Protein AF-A0A3M1RUE4-F1 (afdb_monomer_lite)

Foldseek 3Di:
DADPVPRDDDPPPDQADPPPRDGDPPPPPDDDPVCVVVVVVVVVCCLLVVLVVVVVVVVVVVVVCVVVVPPPPPPPPPVNLVVNLVSLLVVLVVVLVVLQVQLQVQLVVLCVCCVPPVVRNVCRNVCSNVVSNVVSVVSNVVSVVVSVVVVVVVVVVVVVVVVVVD

Sequence (166 aa):
MFCIECGKQIPDCSTVCPECGQVLKITKITPSYRSTIKGFFGLLFSFISMPIKTLKLTVNELKELGNQGKLDVDSTNIPHLTWLGIAGRMIISIIIIGTVIFGFASGINYLTQIRRSMGNAIGGLIGSIIGGLFLAIFLDWLFSLSLEMMQIFVNISNDIKKLSNK

Secondary structure (DSSP, 8-state):
-B-TTT--B--TT-SB-TTT--B---------GGGHHHHHHHHHHHHHHHHHHHHHHHHHHHHHHHHTS---GGG---HHHHHHHHHHHHHHHHHHHHHHHHHHHHHHHHHTTTTT-HHHHHHHHHHHHHHHHHHHHHHHHHHHHHHHHHHHHHHHHHHHHHHHT-

Structure (mmCIF, N/CA/C/O backbone):
data_AF-A0A3M1RUE4-F1
#
_entry.id   AF-A0A3M1RUE4-F1
#
loop_
_atom_site.group_PDB
_atom_site.id
_atom_site.type_symbol
_atom_site.label_atom_id
_atom_site.label_alt_id
_atom_site.label_comp_id
_atom_site.label_asym_id
_atom_site.label_entity_id
_atom_site.label_seq_id
_atom_site.pdbx_PDB_ins_code
_atom_site.Cartn_x
_atom_site.Cartn_y
_atom_site.Cartn_z
_atom_site.occupancy
_atom_site.B_iso_or_equiv
_atom_site.auth_seq_id
_atom_site.auth_comp_id
_atom_site.auth_asym_id
_atom_site.auth_atom_id
_atom_site.pdbx_PDB_model_num
ATOM 1 N N . MET A 1 1 ? 9.437 26.110 28.260 1.00 69.38 1 MET A N 1
ATOM 2 C CA . MET A 1 1 ? 10.080 24.784 28.015 1.00 69.38 1 MET A CA 1
ATOM 3 C C . MET A 1 1 ? 9.640 23.745 29.060 1.00 69.38 1 MET A C 1
ATOM 5 O O . MET A 1 1 ? 9.023 24.149 30.031 1.00 69.38 1 MET A O 1
ATOM 9 N N . PHE A 1 2 ? 9.903 22.439 28.901 1.00 72.69 2 PHE A N 1
ATOM 10 C CA . PHE A 1 2 ? 9.575 21.404 29.911 1.00 72.69 2 PHE A CA 1
ATOM 11 C C . PHE A 1 2 ? 10.844 20.748 30.467 1.00 72.69 2 PHE A C 1
ATOM 13 O O . PHE A 1 2 ? 11.802 20.540 29.723 1.00 72.69 2 PHE A O 1
ATOM 20 N N . CYS A 1 3 ? 10.857 20.410 31.759 1.00 72.88 3 CYS A N 1
ATOM 21 C CA . CYS A 1 3 ? 11.944 19.613 32.329 1.00 72.88 3 CYS A CA 1
ATOM 22 C C . CYS A 1 3 ? 11.890 18.180 31.789 1.00 72.88 3 CYS A C 1
ATOM 24 O O . CYS A 1 3 ? 10.844 17.544 31.879 1.00 72.88 3 CYS A O 1
ATOM 26 N N . ILE A 1 4 ? 13.012 17.641 31.309 1.00 72.06 4 ILE A N 1
ATOM 27 C CA . ILE A 1 4 ? 13.095 16.236 30.867 1.00 72.06 4 ILE A CA 1
ATOM 28 C C . ILE A 1 4 ? 12.959 15.268 32.057 1.00 72.06 4 ILE A C 1
ATOM 30 O O . ILE A 1 4 ? 12.425 14.178 31.897 1.00 72.06 4 ILE A O 1
ATOM 34 N N . GLU A 1 5 ? 13.396 15.684 33.248 1.00 71.69 5 GLU A N 1
ATOM 35 C CA . GLU A 1 5 ? 13.376 14.857 34.463 1.00 71.69 5 GLU A CA 1
ATOM 36 C C . GLU A 1 5 ? 12.018 14.895 35.178 1.00 71.69 5 GLU A C 1
ATOM 38 O O . GLU A 1 5 ? 11.453 13.854 35.492 1.00 71.69 5 GLU A O 1
ATOM 43 N N . CYS A 1 6 ? 11.464 16.087 35.432 1.00 76.06 6 CYS A N 1
ATOM 44 C CA . CYS A 1 6 ? 10.237 16.221 36.230 1.00 76.06 6 CYS A CA 1
ATOM 45 C C . CYS A 1 6 ? 8.974 16.544 35.417 1.00 76.06 6 CYS A C 1
ATOM 47 O O . CYS A 1 6 ? 7.892 16.643 35.990 1.00 76.06 6 CYS A O 1
ATOM 49 N N . GLY A 1 7 ? 9.086 16.761 34.101 1.00 71.06 7 GLY A N 1
ATOM 50 C CA . GLY A 1 7 ? 7.946 17.016 33.212 1.00 71.06 7 GLY A CA 1
ATOM 51 C C . GLY A 1 7 ? 7.198 18.336 33.445 1.00 71.06 7 GLY A C 1
ATOM 52 O O . GLY A 1 7 ? 6.251 18.627 32.719 1.00 71.06 7 GLY A O 1
ATOM 53 N N . LYS A 1 8 ? 7.597 19.159 34.425 1.00 77.69 8 LYS A N 1
ATOM 54 C CA . LYS A 1 8 ? 6.952 20.449 34.711 1.00 77.69 8 LYS A CA 1
ATOM 55 C C . LYS A 1 8 ? 7.349 21.523 33.697 1.00 77.69 8 LYS A C 1
ATOM 57 O O . LYS A 1 8 ? 8.467 21.527 33.172 1.00 77.69 8 LYS A O 1
ATOM 62 N N . GLN A 1 9 ? 6.418 22.440 33.437 1.00 76.88 9 GLN A N 1
ATOM 63 C CA . GLN A 1 9 ? 6.628 23.597 32.571 1.00 76.88 9 GLN A CA 1
ATOM 64 C C . GLN A 1 9 ? 7.530 24.616 33.272 1.00 76.88 9 GLN A C 1
ATOM 66 O O . GLN A 1 9 ? 7.319 24.963 34.432 1.00 76.88 9 GLN A O 1
ATOM 71 N N . ILE A 1 10 ? 8.545 25.083 32.557 1.00 78.44 10 ILE A N 1
ATOM 72 C CA . ILE A 1 10 ? 9.581 25.983 33.047 1.00 78.44 10 ILE A CA 1
ATOM 73 C C . ILE A 1 10 ? 9.594 27.261 32.189 1.00 78.44 10 ILE A C 1
ATOM 75 O O . ILE A 1 10 ? 9.490 27.150 30.957 1.00 78.44 10 ILE A O 1
ATOM 79 N N . PRO A 1 11 ? 9.735 28.456 32.800 1.00 76.25 11 PRO A N 1
ATOM 80 C CA . PRO A 1 11 ? 9.897 29.723 32.084 1.00 76.25 11 PRO A CA 1
ATOM 81 C C . PRO A 1 11 ? 11.128 29.721 31.169 1.00 76.25 11 PRO A C 1
ATOM 83 O O . PRO A 1 11 ? 12.178 29.197 31.528 1.00 76.25 11 PRO A O 1
ATOM 86 N N . ASP A 1 12 ? 11.007 30.342 29.994 1.00 66.19 12 ASP A N 1
ATOM 87 C CA . ASP A 1 12 ? 11.913 30.156 28.846 1.00 66.19 12 ASP A CA 1
ATOM 88 C C . ASP A 1 12 ? 13.357 30.686 29.016 1.00 66.19 12 ASP A C 1
ATOM 90 O O . ASP A 1 12 ? 14.181 30.502 28.123 1.00 66.19 12 ASP A O 1
ATOM 94 N N . CYS A 1 13 ? 13.711 31.255 30.175 1.00 65.94 13 CYS A N 1
ATOM 95 C CA . CYS A 1 13 ? 15.051 31.794 30.465 1.00 65.94 13 CYS A CA 1
ATOM 96 C C . CYS A 1 13 ? 15.737 31.185 31.702 1.00 65.94 13 CYS A C 1
ATOM 98 O O . CYS A 1 13 ? 16.806 31.647 32.099 1.00 65.94 13 CYS A O 1
ATOM 100 N N . SER A 1 14 ? 15.151 30.179 32.355 1.00 64.75 14 SER A N 1
ATOM 101 C CA . SER A 1 14 ? 15.785 29.566 33.529 1.00 64.75 14 SER A CA 1
ATOM 102 C C . SER A 1 14 ? 16.898 28.602 33.112 1.00 64.75 14 SER A C 1
ATOM 104 O O . SER A 1 14 ? 16.685 27.746 32.261 1.00 64.75 14 SER A O 1
ATOM 106 N N . THR A 1 15 ? 18.062 28.662 33.747 1.00 72.06 15 THR A N 1
ATOM 107 C CA . THR A 1 15 ? 19.154 27.691 33.535 1.00 72.06 15 THR A CA 1
ATOM 108 C C . THR A 1 15 ? 19.023 26.442 34.407 1.00 72.06 15 THR A C 1
ATOM 110 O O . THR A 1 15 ? 19.716 25.451 34.180 1.00 72.06 15 THR A O 1
ATOM 113 N N . VAL A 1 16 ? 18.123 26.470 35.391 1.00 76.25 16 VAL A N 1
ATOM 114 C CA . VAL A 1 16 ? 17.902 25.408 36.377 1.00 76.25 16 VAL A CA 1
ATOM 115 C C . VAL A 1 16 ? 16.402 25.208 36.556 1.00 76.25 16 VAL A C 1
ATOM 117 O O . VAL A 1 16 ? 15.645 26.178 36.595 1.00 76.25 16 VAL A O 1
ATOM 120 N N . CYS A 1 17 ? 15.959 23.957 36.664 1.00 77.56 17 CYS A N 1
ATOM 121 C CA . CYS A 1 17 ? 14.572 23.673 37.000 1.00 77.56 17 CYS A CA 1
ATOM 122 C C . CYS A 1 17 ? 14.302 24.033 38.474 1.00 77.56 17 CYS A C 1
ATOM 124 O O . CYS A 1 17 ? 14.966 23.475 39.349 1.00 77.56 17 CYS A O 1
ATOM 126 N N . PRO A 1 18 ? 13.318 24.900 38.779 1.00 72.69 18 PRO A N 1
ATOM 127 C CA . PRO A 1 18 ? 13.033 25.330 40.152 1.00 72.69 18 PRO A CA 1
ATOM 128 C C . PRO A 1 18 ? 12.506 24.202 41.051 1.00 72.69 18 PRO A C 1
ATOM 130 O O . PRO A 1 18 ? 12.508 24.331 42.267 1.00 72.69 18 PRO A O 1
ATOM 133 N N . GLU A 1 19 ? 12.059 23.099 40.454 1.00 75.00 19 GLU A N 1
ATOM 134 C CA . GLU A 1 19 ? 11.366 22.010 41.148 1.00 75.00 19 GLU A CA 1
ATOM 135 C C . GLU A 1 19 ? 12.276 20.816 41.437 1.00 75.00 19 GLU A C 1
ATOM 137 O O . GLU A 1 19 ? 12.130 20.161 42.461 1.00 75.00 19 GLU A O 1
ATOM 142 N N . CYS A 1 20 ? 13.235 20.526 40.552 1.00 78.44 20 CYS A N 1
ATOM 143 C CA . CYS A 1 20 ? 14.163 19.404 40.727 1.00 78.44 20 CYS A CA 1
ATOM 144 C C . CYS A 1 20 ? 15.635 19.824 40.840 1.00 78.44 20 CYS A C 1
ATOM 146 O O . CYS A 1 20 ? 16.496 18.965 41.005 1.00 78.44 20 CYS A O 1
ATOM 148 N N . GLY A 1 21 ? 15.954 21.119 40.724 1.00 74.12 21 GLY A N 1
ATOM 149 C CA . GLY A 1 21 ? 17.322 21.637 40.851 1.00 74.12 21 GLY A CA 1
ATOM 150 C C . GLY A 1 21 ? 18.278 21.236 39.719 1.00 74.12 21 GLY A C 1
ATOM 151 O O . GLY A 1 21 ? 19.463 21.557 39.776 1.00 74.12 21 GLY A O 1
ATOM 152 N N . GLN A 1 22 ? 17.793 20.546 38.682 1.00 75.56 22 GLN A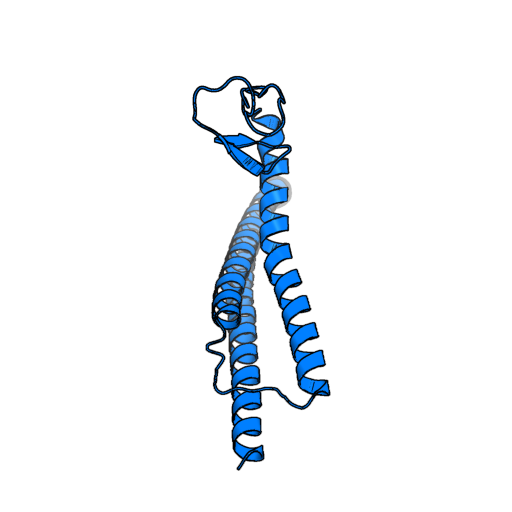 N 1
ATOM 153 C CA . GLN A 1 22 ? 18.610 20.088 37.555 1.00 75.56 22 GLN A CA 1
ATOM 154 C C . GLN A 1 22 ? 18.951 21.229 36.591 1.00 75.56 22 GLN A C 1
ATOM 156 O O . GLN A 1 22 ? 18.090 22.035 36.226 1.00 75.56 22 GLN A O 1
ATOM 161 N N . VAL A 1 23 ? 20.208 21.262 36.140 1.00 73.69 23 VAL A N 1
ATOM 162 C CA . VAL A 1 23 ? 20.707 22.233 35.157 1.00 73.69 23 VAL A CA 1
ATOM 163 C C . VAL A 1 23 ? 20.173 21.871 33.773 1.00 73.69 23 VAL A C 1
ATOM 165 O O . VAL A 1 23 ? 20.424 20.781 33.255 1.00 73.69 23 VAL A O 1
ATOM 168 N N . LEU A 1 24 ? 19.451 22.797 33.147 1.00 67.19 24 LEU A N 1
ATOM 169 C CA . LEU A 1 24 ? 18.870 22.604 31.823 1.00 67.19 24 LEU A CA 1
ATOM 170 C C . LEU A 1 24 ? 19.974 22.728 30.767 1.00 67.19 24 LEU A C 1
ATOM 172 O O . LEU A 1 24 ? 20.386 23.824 30.385 1.00 67.19 24 LEU A O 1
ATOM 176 N N . LYS A 1 25 ? 20.480 21.588 30.283 1.00 61.06 25 LYS A N 1
ATOM 177 C CA . LYS A 1 25 ? 21.392 21.561 29.134 1.00 61.06 25 LYS A CA 1
ATOM 178 C C . LYS A 1 25 ? 20.612 21.951 27.880 1.00 61.06 25 LYS A C 1
ATOM 180 O O . LYS A 1 25 ? 19.859 21.148 27.337 1.00 61.06 25 LYS A O 1
ATOM 185 N N . ILE A 1 26 ? 20.814 23.178 27.401 1.00 58.03 26 ILE A N 1
ATOM 186 C CA . ILE A 1 26 ? 20.328 23.628 26.092 1.00 58.03 26 ILE A CA 1
ATOM 187 C C . ILE A 1 26 ? 21.156 22.906 25.025 1.00 58.03 26 ILE A C 1
ATOM 189 O O . ILE A 1 26 ? 22.163 23.411 24.526 1.00 58.03 26 ILE A O 1
ATOM 193 N N . THR A 1 27 ? 20.779 21.673 24.701 1.00 52.56 27 THR A N 1
ATOM 194 C CA . THR A 1 27 ? 21.375 20.956 23.579 1.00 52.56 27 THR A CA 1
ATOM 195 C C . THR A 1 27 ? 20.874 21.620 22.303 1.00 52.56 27 THR A C 1
ATOM 197 O O . THR A 1 27 ? 19.728 21.437 21.904 1.00 52.56 27 THR A O 1
ATOM 200 N N . LYS A 1 28 ? 21.725 22.427 21.659 1.00 44.66 28 LYS A N 1
ATOM 201 C CA . LYS A 1 28 ? 21.491 22.883 20.285 1.00 44.66 28 LYS A CA 1
ATOM 202 C C . LYS A 1 28 ? 21.454 21.644 19.393 1.00 44.66 28 LYS A C 1
ATOM 204 O O . LYS A 1 28 ? 22.496 21.079 19.074 1.00 44.66 28 LYS A O 1
ATOM 209 N N . ILE A 1 29 ? 20.258 21.195 19.032 1.00 52.47 29 ILE A N 1
ATOM 210 C CA . ILE A 1 29 ? 20.075 20.091 18.094 1.00 52.47 29 ILE A CA 1
ATOM 211 C C . ILE A 1 29 ? 20.369 20.651 16.699 1.00 52.47 29 ILE A C 1
ATOM 213 O O . ILE A 1 29 ? 19.501 21.240 16.064 1.00 52.47 29 ILE A O 1
ATOM 217 N N . THR A 1 30 ? 21.608 20.525 16.228 1.00 42.38 30 THR A N 1
ATOM 218 C CA . THR A 1 30 ? 21.941 20.731 14.814 1.00 42.38 30 THR A CA 1
ATOM 219 C C . THR A 1 30 ? 21.533 19.473 14.037 1.00 42.38 30 THR A C 1
ATOM 221 O O . THR A 1 30 ? 22.084 18.397 14.286 1.00 42.38 30 THR A O 1
ATOM 224 N N . PRO A 1 31 ? 20.553 19.540 13.114 1.00 44.94 31 PRO A N 1
ATOM 225 C CA . PRO A 1 31 ? 20.115 18.361 12.378 1.00 44.94 31 PRO A CA 1
ATOM 226 C C . PRO A 1 31 ? 21.195 17.928 11.375 1.00 44.94 31 PRO A C 1
ATOM 228 O O . PRO A 1 31 ? 21.438 18.577 10.360 1.00 44.94 31 PRO A O 1
ATOM 231 N N . SER A 1 32 ? 21.854 16.807 11.668 1.00 41.59 32 SER A N 1
ATOM 232 C CA . SER A 1 32 ? 22.791 16.139 10.762 1.00 41.59 32 SER A CA 1
ATOM 233 C C . SER A 1 32 ? 22.030 15.420 9.640 1.00 41.59 32 SER A C 1
ATOM 235 O O . SER A 1 32 ? 21.355 14.412 9.863 1.00 41.59 32 SER A O 1
ATOM 237 N N . TYR A 1 33 ? 22.168 15.933 8.414 1.00 45.25 33 TYR A N 1
ATOM 238 C CA . TYR A 1 33 ? 21.458 15.519 7.192 1.00 45.25 33 TYR A CA 1
ATOM 239 C C . TYR A 1 33 ? 21.629 14.029 6.818 1.00 45.25 33 TYR A C 1
ATOM 241 O O . TYR A 1 33 ? 20.803 13.453 6.113 1.00 45.25 33 TYR A O 1
ATOM 249 N N . ARG A 1 34 ? 22.671 13.355 7.326 1.00 42.25 34 ARG A N 1
ATOM 250 C CA . ARG A 1 34 ? 22.951 11.934 7.034 1.00 42.25 34 ARG A CA 1
ATOM 251 C C . ARG A 1 34 ? 22.087 10.947 7.834 1.00 42.25 34 ARG A C 1
ATOM 253 O O . ARG A 1 34 ? 22.025 9.776 7.470 1.00 42.25 34 ARG A O 1
ATOM 260 N N . SER A 1 35 ? 21.409 11.405 8.892 1.00 48.84 35 SER A N 1
ATOM 261 C CA . SER A 1 35 ? 20.534 10.573 9.742 1.00 48.84 35 SER A CA 1
ATOM 262 C C . SER A 1 35 ? 19.041 10.689 9.387 1.00 48.84 35 SER A C 1
ATOM 264 O O . SER A 1 35 ? 18.212 9.933 9.893 1.00 48.84 35 SER A O 1
ATOM 266 N N . THR A 1 36 ? 18.688 11.602 8.478 1.00 51.16 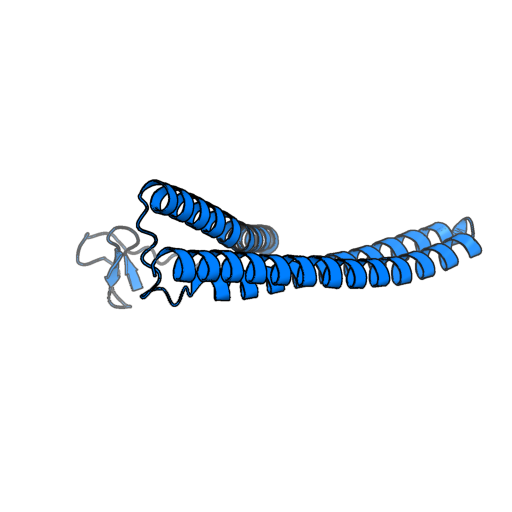36 THR A N 1
ATOM 267 C CA . THR A 1 36 ? 17.303 11.934 8.105 1.00 51.16 36 THR A CA 1
ATOM 268 C C . THR A 1 36 ? 16.569 10.774 7.440 1.00 51.16 36 THR A C 1
ATOM 270 O O . THR A 1 36 ? 15.388 10.571 7.697 1.00 51.16 36 THR A O 1
ATOM 273 N N . ILE A 1 37 ? 17.266 9.957 6.646 1.00 55.38 37 ILE A N 1
ATOM 274 C CA . ILE A 1 37 ? 16.657 8.801 5.972 1.00 55.38 37 ILE A CA 1
ATOM 275 C C . ILE A 1 37 ? 16.225 7.757 7.012 1.00 55.38 37 ILE A C 1
ATOM 277 O O . ILE A 1 37 ? 15.095 7.279 6.978 1.00 55.38 37 ILE A O 1
ATOM 281 N N . LYS A 1 38 ? 17.077 7.463 8.003 1.00 53.88 38 LYS A N 1
ATOM 282 C CA . LYS A 1 38 ? 16.743 6.521 9.086 1.00 53.88 38 LYS A CA 1
ATOM 283 C C . LYS A 1 38 ? 15.657 7.070 10.014 1.00 53.88 38 LYS A C 1
ATOM 285 O O . LYS A 1 38 ? 14.778 6.315 10.418 1.00 53.88 38 LYS A O 1
ATOM 290 N N . GLY A 1 39 ? 15.680 8.373 10.302 1.00 58.97 39 GLY A N 1
ATOM 291 C CA . GLY A 1 39 ? 14.624 9.045 11.065 1.00 58.97 39 GLY A CA 1
ATOM 292 C C . GLY A 1 39 ? 13.269 9.014 10.354 1.00 58.97 39 GLY A C 1
ATOM 293 O O . GLY A 1 39 ? 12.260 8.705 10.980 1.00 58.97 39 GLY A O 1
ATOM 294 N N . PHE A 1 40 ? 13.249 9.241 9.038 1.00 69.69 40 PHE A N 1
ATOM 295 C CA . PHE A 1 40 ? 12.036 9.183 8.222 1.00 69.69 40 PHE A CA 1
ATOM 296 C C . PHE A 1 40 ? 11.437 7.774 8.182 1.00 69.69 40 PHE A C 1
ATOM 298 O O . PHE A 1 40 ? 10.243 7.620 8.422 1.00 69.69 40 PHE A O 1
ATOM 305 N N . PHE A 1 41 ? 12.253 6.733 7.970 1.00 67.19 41 PHE A N 1
ATOM 306 C CA . PHE A 1 41 ? 11.770 5.348 8.037 1.00 67.19 41 PHE A CA 1
ATOM 307 C C . PHE A 1 41 ? 11.280 4.967 9.437 1.00 67.19 41 PHE A C 1
ATOM 309 O O . PHE A 1 41 ? 10.285 4.257 9.552 1.00 67.19 41 PHE A O 1
ATOM 316 N N . GLY A 1 42 ? 11.919 5.469 10.499 1.00 70.56 42 GLY A N 1
ATOM 317 C CA . GLY A 1 42 ? 11.445 5.290 11.872 1.00 70.56 42 GLY A CA 1
ATOM 318 C C . GLY A 1 42 ? 10.079 5.937 12.114 1.00 70.56 42 GLY A C 1
ATOM 319 O O . GLY A 1 42 ? 9.196 5.309 12.696 1.00 70.56 42 GLY A O 1
ATOM 320 N N . LEU A 1 43 ? 9.872 7.159 11.615 1.00 69.94 43 LEU A N 1
ATOM 321 C CA . LEU A 1 43 ? 8.588 7.859 11.694 1.00 69.94 43 LEU A CA 1
ATOM 322 C C . LEU A 1 43 ? 7.508 7.168 10.859 1.00 69.94 43 LEU A C 1
ATOM 324 O O . LEU A 1 43 ? 6.402 6.974 11.353 1.00 69.94 43 LEU A O 1
ATOM 328 N N . LEU A 1 44 ? 7.834 6.734 9.640 1.00 69.19 44 LEU A N 1
ATOM 329 C CA . LEU A 1 44 ? 6.919 6.002 8.764 1.00 69.19 44 LEU A CA 1
ATOM 330 C C . LEU A 1 44 ? 6.512 4.659 9.386 1.00 69.19 44 LEU A C 1
ATOM 332 O O . LEU A 1 44 ? 5.333 4.320 9.426 1.00 69.19 44 LEU A O 1
ATOM 336 N N . PHE A 1 45 ? 7.475 3.911 9.930 1.00 69.31 45 PHE A N 1
ATOM 337 C CA . PHE A 1 45 ? 7.206 2.646 10.610 1.00 69.31 45 PHE A CA 1
ATOM 338 C C . PHE A 1 45 ? 6.389 2.857 11.884 1.00 69.31 45 PHE A C 1
ATOM 340 O O . PHE A 1 45 ? 5.452 2.105 12.140 1.00 69.31 45 PHE A O 1
ATOM 347 N N . SER A 1 46 ? 6.684 3.901 12.663 1.00 66.25 46 SER A N 1
ATOM 348 C CA . SER A 1 46 ? 5.875 4.265 13.827 1.00 66.25 46 SER A CA 1
ATOM 349 C C . SER A 1 46 ? 4.440 4.589 13.403 1.00 66.25 46 SER A C 1
ATOM 351 O O . SER A 1 46 ? 3.509 3.994 13.939 1.00 66.25 46 SER A O 1
ATOM 353 N N . PHE A 1 47 ? 4.268 5.407 12.360 1.00 69.12 47 PHE A N 1
ATOM 354 C CA . PHE A 1 47 ? 2.972 5.805 11.810 1.00 69.12 47 PHE A CA 1
ATOM 355 C C . PHE A 1 47 ? 2.152 4.628 11.271 1.00 69.12 47 PHE A C 1
ATOM 357 O O . PHE A 1 47 ? 0.948 4.600 11.478 1.00 69.12 47 PHE A O 1
ATOM 364 N N . ILE A 1 48 ? 2.780 3.635 10.633 1.00 66.38 48 ILE A N 1
ATOM 365 C CA . ILE A 1 48 ? 2.099 2.422 10.139 1.00 66.38 48 ILE A CA 1
ATOM 366 C C . ILE A 1 48 ? 1.852 1.417 11.273 1.00 66.38 48 ILE A C 1
ATOM 368 O O . ILE A 1 48 ? 0.823 0.745 11.311 1.00 66.38 48 ILE A O 1
ATOM 372 N N . SER A 1 49 ? 2.774 1.303 12.229 1.00 67.38 49 SER A N 1
ATOM 373 C CA . SER A 1 49 ? 2.629 0.367 13.347 1.00 67.38 49 SER A CA 1
ATOM 374 C C . SER A 1 49 ? 1.574 0.819 14.355 1.00 67.38 49 SER A C 1
ATOM 376 O O . SER A 1 49 ? 0.959 -0.027 15.001 1.00 67.38 49 SER A O 1
ATOM 378 N N . MET A 1 50 ? 1.347 2.130 14.482 1.00 66.75 50 MET A N 1
ATOM 379 C CA . MET A 1 50 ? 0.361 2.703 15.391 1.00 66.75 50 MET A CA 1
ATOM 380 C C . MET A 1 50 ? -1.057 2.195 15.097 1.00 66.75 50 MET A C 1
ATOM 382 O O . MET A 1 50 ? -1.605 1.563 15.990 1.00 66.75 50 MET A O 1
ATOM 386 N N . PRO A 1 51 ? -1.631 2.320 13.882 1.00 60.25 51 PRO A N 1
ATOM 387 C CA . PRO A 1 51 ? -2.969 1.816 13.587 1.00 60.25 51 PRO A CA 1
ATOM 388 C C . PRO A 1 51 ? -3.094 0.305 13.770 1.00 60.25 51 PRO A C 1
ATOM 390 O O . PRO A 1 51 ? -4.127 -0.157 14.238 1.00 60.25 51 PRO A O 1
ATOM 393 N N . ILE A 1 52 ? -2.041 -0.470 13.489 1.00 69.31 52 ILE A N 1
ATOM 394 C CA . ILE A 1 52 ? -2.038 -1.921 13.733 1.00 69.31 52 ILE A CA 1
ATOM 395 C C . ILE A 1 52 ? -2.086 -2.221 15.236 1.00 69.31 52 ILE A C 1
ATOM 397 O O . ILE A 1 52 ? -2.818 -3.110 15.673 1.00 69.31 52 ILE A O 1
ATOM 401 N N . LYS A 1 53 ? -1.310 -1.490 16.043 1.00 71.50 53 LYS A N 1
ATOM 402 C CA . LYS A 1 53 ? -1.340 -1.609 17.506 1.00 71.50 53 LYS A CA 1
ATOM 403 C C . LYS A 1 53 ? -2.694 -1.181 18.061 1.00 71.50 53 LYS A C 1
ATOM 405 O O . LYS A 1 53 ? -3.235 -1.899 18.895 1.00 71.50 53 LYS A O 1
ATOM 410 N N . THR A 1 54 ? -3.262 -0.085 17.563 1.00 70.50 54 THR A N 1
ATOM 411 C CA . THR A 1 54 ? -4.597 0.379 17.949 1.00 70.50 54 THR A CA 1
ATOM 412 C C . THR A 1 54 ? -5.649 -0.661 17.592 1.00 70.50 54 THR A C 1
ATOM 414 O O . THR A 1 54 ? -6.453 -1.005 18.440 1.00 70.50 54 THR A O 1
ATOM 417 N N . LEU A 1 55 ? -5.588 -1.256 16.398 1.00 66.38 55 LEU A N 1
ATOM 418 C CA . LEU A 1 55 ? -6.525 -2.297 15.977 1.00 66.38 55 LEU A CA 1
ATOM 419 C C . LEU A 1 55 ? -6.418 -3.548 16.854 1.00 66.38 55 LEU A C 1
ATOM 421 O O . LEU A 1 55 ? -7.438 -4.116 17.224 1.00 66.38 55 LEU A O 1
ATOM 425 N N . LYS A 1 56 ? -5.207 -3.950 17.259 1.00 70.38 56 LYS A N 1
ATOM 426 C CA . LYS A 1 56 ? -5.027 -5.040 18.234 1.00 70.38 56 LYS A CA 1
ATOM 427 C C . LYS A 1 56 ? -5.630 -4.707 19.597 1.00 70.38 56 LYS A C 1
ATOM 429 O O . LYS A 1 56 ? -6.253 -5.577 20.194 1.00 70.38 56 LYS A O 1
ATOM 434 N N . LEU A 1 57 ? -5.452 -3.476 20.076 1.00 69.00 57 LEU A N 1
ATOM 435 C CA . LEU A 1 57 ? -6.062 -3.018 21.326 1.00 69.00 57 LEU A CA 1
ATOM 436 C C . LEU A 1 57 ? -7.589 -3.027 21.216 1.00 69.00 57 LEU A C 1
ATOM 438 O O . LEU A 1 57 ? -8.236 -3.647 22.047 1.00 69.00 57 LEU A O 1
ATOM 442 N N . THR A 1 58 ? -8.148 -2.483 20.133 1.00 66.69 58 THR A N 1
ATOM 443 C CA . THR A 1 58 ? -9.592 -2.493 19.874 1.00 66.69 58 THR A CA 1
ATOM 444 C C . THR A 1 58 ? -10.141 -3.914 19.752 1.00 66.69 58 THR A C 1
ATOM 446 O O . THR A 1 58 ? -11.197 -4.200 20.292 1.00 66.69 58 THR A O 1
ATOM 449 N N . VAL A 1 59 ? -9.436 -4.844 19.097 1.00 71.19 59 VAL A N 1
ATOM 450 C CA . VAL A 1 59 ? -9.856 -6.256 19.017 1.00 71.19 59 VAL A CA 1
ATOM 451 C C . VAL A 1 59 ? -9.835 -6.922 20.391 1.00 71.19 59 VAL A C 1
ATOM 453 O O . VAL A 1 59 ? -10.744 -7.688 20.705 1.00 71.19 59 VAL A O 1
ATOM 456 N N . ASN A 1 60 ? -8.824 -6.643 21.214 1.00 74.00 60 ASN A N 1
ATOM 457 C CA . ASN A 1 60 ? -8.747 -7.188 22.567 1.00 74.00 60 ASN A CA 1
ATOM 458 C C . ASN A 1 60 ? -9.857 -6.622 23.461 1.00 74.00 60 ASN A C 1
ATOM 460 O O . ASN A 1 60 ? -10.537 -7.400 24.122 1.00 74.00 60 ASN A O 1
ATOM 464 N N . GLU A 1 61 ? -10.108 -5.313 23.404 1.00 68.75 61 GLU A N 1
ATOM 465 C CA . GLU A 1 61 ? -11.224 -4.661 24.099 1.00 68.75 61 GLU A CA 1
ATOM 466 C C . GLU A 1 61 ? -12.575 -5.196 23.612 1.00 68.75 61 GLU A C 1
ATOM 468 O O . GLU A 1 61 ? -13.431 -5.532 24.421 1.00 68.75 61 GLU A O 1
ATOM 473 N N . LEU A 1 62 ? -12.763 -5.380 22.301 1.00 60.31 62 LEU A N 1
ATOM 474 C CA . LEU A 1 62 ? -13.979 -5.975 21.735 1.00 60.31 62 LEU A CA 1
ATOM 475 C C . LEU A 1 62 ? -14.168 -7.432 22.167 1.00 60.31 62 LEU A C 1
ATOM 477 O O . LEU A 1 62 ? -15.297 -7.860 22.395 1.00 60.31 62 LEU A O 1
ATOM 481 N N . LYS A 1 63 ? -13.084 -8.203 22.297 1.00 69.12 63 LYS A N 1
ATOM 482 C CA . LYS A 1 63 ? -13.128 -9.587 22.784 1.00 69.12 63 LYS A CA 1
ATOM 483 C C . LYS A 1 63 ? -13.482 -9.641 24.268 1.00 69.12 63 LYS A C 1
ATOM 485 O O . LYS A 1 63 ? -14.246 -10.506 24.687 1.00 69.12 63 LYS A O 1
ATOM 490 N N . GLU A 1 64 ? -12.960 -8.706 25.052 1.00 68.81 64 GLU A N 1
ATOM 491 C CA . GLU A 1 64 ? -13.240 -8.591 26.480 1.00 68.81 64 GLU A CA 1
ATOM 492 C C . GLU A 1 64 ? -14.676 -8.110 26.738 1.00 68.81 64 GLU A C 1
ATOM 494 O O . GLU A 1 64 ? -15.400 -8.727 27.518 1.00 68.81 64 GLU A O 1
ATOM 499 N N . LEU A 1 65 ? -15.150 -7.115 25.985 1.00 60.75 65 LEU A N 1
ATOM 500 C CA . LEU A 1 65 ? -16.539 -6.642 26.017 1.00 60.75 65 LEU A CA 1
ATOM 501 C C . LEU A 1 65 ? -17.530 -7.684 25.473 1.00 60.75 65 LEU A C 1
ATOM 503 O O . LEU A 1 65 ? -18.636 -7.822 25.999 1.00 60.75 65 LEU A O 1
ATOM 507 N N . GLY A 1 66 ? -17.132 -8.450 24.453 1.00 59.31 66 GLY A N 1
ATOM 508 C CA . GLY A 1 66 ? -17.900 -9.573 23.915 1.00 59.31 66 GLY A CA 1
ATOM 509 C C . GLY A 1 66 ? -18.072 -10.700 24.933 1.00 59.31 66 GLY A C 1
ATOM 510 O O . GLY A 1 66 ? -19.178 -11.203 25.110 1.00 59.31 66 GLY A O 1
ATOM 511 N N . ASN A 1 67 ? -17.012 -11.032 25.676 1.00 65.12 67 ASN A N 1
ATOM 512 C C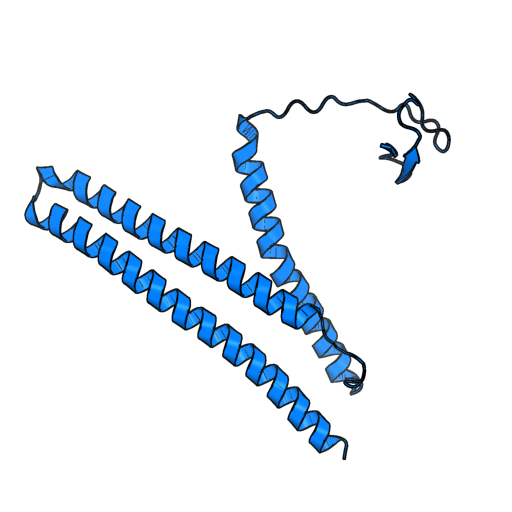A . ASN A 1 67 ? -17.068 -12.018 26.759 1.00 65.12 67 ASN A CA 1
ATOM 513 C C . ASN A 1 67 ? -17.909 -11.548 27.958 1.00 65.12 67 ASN A C 1
ATOM 515 O O . ASN A 1 67 ? -18.455 -12.374 28.683 1.00 65.12 67 ASN A O 1
ATOM 519 N N . GLN A 1 68 ? -18.025 -10.236 28.174 1.00 61.97 68 GLN A N 1
ATOM 520 C CA . GLN A 1 68 ? -18.801 -9.660 29.276 1.00 61.97 68 GLN A CA 1
ATOM 521 C C . GLN A 1 68 ? -20.277 -9.406 28.928 1.00 61.97 68 GLN A C 1
ATOM 523 O O . GLN A 1 68 ? -21.031 -8.954 29.789 1.00 61.97 68 GLN A O 1
ATOM 528 N N . GLY A 1 69 ? -20.710 -9.633 27.680 1.00 52.69 69 GLY A N 1
ATOM 529 C CA . GLY A 1 69 ? -22.083 -9.365 27.222 1.00 52.69 69 GLY A CA 1
ATOM 530 C C . GLY A 1 69 ? -22.490 -7.878 27.221 1.00 52.69 69 GLY A C 1
ATOM 531 O O . GLY A 1 69 ? -23.540 -7.519 26.686 1.00 52.69 69 GLY A O 1
ATOM 532 N N . LYS A 1 70 ? -21.643 -6.987 27.750 1.00 47.75 70 LYS A N 1
ATOM 533 C CA . LYS A 1 70 ? -21.850 -5.540 27.897 1.00 47.75 70 LYS A CA 1
ATOM 534 C C . LYS A 1 70 ? -21.155 -4.757 26.787 1.00 47.75 70 LYS A C 1
ATOM 536 O O . LYS A 1 70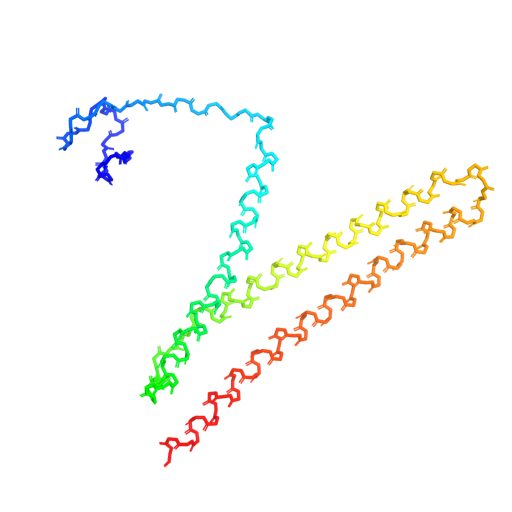 ? -20.292 -3.923 27.019 1.00 47.75 70 LYS A O 1
ATOM 541 N N . LEU A 1 71 ? -21.546 -5.017 25.551 1.00 53.88 71 LEU A N 1
ATOM 542 C CA . LEU A 1 71 ? -21.321 -4.053 24.471 1.00 53.88 71 LEU A CA 1
ATOM 543 C C . LEU A 1 71 ? -22.437 -3.003 24.601 1.00 53.88 71 LEU A C 1
ATOM 545 O O . LEU A 1 71 ? -23.516 -3.200 24.052 1.00 53.88 71 LEU A O 1
ATOM 549 N N . ASP A 1 72 ? -22.246 -1.988 25.438 1.00 49.38 72 ASP A N 1
ATOM 550 C CA . ASP A 1 72 ? -23.222 -0.910 25.628 1.00 49.38 72 ASP A CA 1
ATOM 551 C C . ASP A 1 72 ? -23.081 0.086 24.463 1.00 49.38 72 ASP A C 1
ATOM 553 O O . ASP A 1 72 ? -22.154 0.895 24.418 1.00 49.38 72 ASP A O 1
ATOM 557 N N . VAL A 1 73 ? -23.923 -0.088 23.437 1.00 53.84 73 VAL A N 1
ATOM 558 C CA . VAL A 1 73 ? -23.759 0.491 22.084 1.00 53.84 73 VAL A CA 1
ATOM 559 C C . VAL A 1 73 ? -24.331 1.912 21.975 1.00 53.84 73 VAL A C 1
ATOM 561 O O . VAL A 1 73 ? -24.082 2.601 20.989 1.00 53.84 73 VAL A O 1
ATOM 564 N N . ASP A 1 74 ? -25.051 2.399 22.985 1.00 46.72 74 ASP A N 1
ATOM 565 C CA . ASP A 1 74 ? -25.780 3.671 22.876 1.00 46.72 74 ASP A CA 1
ATOM 566 C C . ASP A 1 74 ? -24.900 4.921 23.056 1.00 46.72 74 ASP A C 1
ATOM 568 O O . ASP A 1 74 ? -25.321 6.028 22.725 1.00 46.72 74 ASP A O 1
ATOM 572 N N . SER A 1 75 ? -23.652 4.775 23.517 1.00 45.41 75 SER A N 1
ATOM 573 C CA . SER A 1 75 ? -22.754 5.915 23.778 1.00 45.41 75 SER A CA 1
ATOM 574 C C . SER A 1 75 ? -21.617 6.086 22.769 1.00 45.41 75 SER A C 1
ATOM 576 O O . SER A 1 75 ? -20.928 7.108 22.774 1.00 45.41 75 SER A O 1
ATOM 578 N N . THR A 1 76 ? -21.382 5.112 21.890 1.00 46.25 76 THR A N 1
ATOM 579 C CA . THR A 1 76 ? -20.115 5.043 21.161 1.00 46.25 76 THR A CA 1
ATOM 580 C C . THR A 1 76 ? -20.267 5.536 19.725 1.00 46.25 76 THR A C 1
ATOM 582 O O . THR A 1 76 ? -20.278 4.788 18.751 1.00 46.25 76 THR A O 1
ATOM 585 N N . ASN A 1 77 ? -20.302 6.862 19.595 1.00 47.22 77 ASN A N 1
ATOM 586 C CA . ASN A 1 77 ? -19.719 7.532 18.437 1.00 47.22 77 ASN A CA 1
ATOM 587 C C . ASN A 1 77 ? -18.237 7.138 18.454 1.00 47.22 77 ASN A C 1
ATOM 589 O O . ASN A 1 77 ? -17.460 7.746 19.172 1.00 47.22 77 ASN A O 1
ATOM 593 N N . ILE A 1 78 ? -17.875 6.022 17.823 1.00 55.47 78 ILE A N 1
ATOM 594 C CA . ILE A 1 78 ? -16.539 5.428 17.885 1.00 55.47 78 ILE A CA 1
ATOM 595 C C . ILE A 1 78 ? -15.612 6.256 16.970 1.00 55.47 78 ILE A C 1
ATOM 597 O O . ILE A 1 78 ? -15.563 6.001 15.763 1.00 55.47 78 ILE A O 1
ATOM 601 N N . PRO A 1 79 ? -14.826 7.231 17.483 1.00 58.12 79 PRO A N 1
ATOM 602 C CA . PRO A 1 79 ? -13.945 8.029 16.625 1.00 58.12 79 PRO A CA 1
ATOM 603 C C . PRO A 1 79 ? -12.836 7.167 16.002 1.00 58.12 79 PRO A C 1
ATOM 605 O O . PRO A 1 79 ? -12.255 7.523 14.976 1.00 58.12 79 PRO A O 1
ATOM 608 N N . HIS A 1 80 ? -12.558 6.004 16.600 1.00 63.75 80 HIS A N 1
ATOM 609 C CA . HIS A 1 80 ? -11.528 5.075 16.162 1.00 63.75 80 HIS A CA 1
ATOM 610 C C . HIS A 1 80 ? -11.894 4.317 14.871 1.00 63.75 80 HIS A C 1
ATOM 612 O O . HIS A 1 80 ? -10.980 3.976 14.127 1.00 63.75 80 HIS A O 1
ATOM 618 N N . LEU A 1 81 ? -13.180 4.138 14.523 1.00 64.38 81 LEU A N 1
ATOM 619 C CA . LEU A 1 81 ? -13.593 3.559 13.227 1.00 64.38 81 LEU A CA 1
ATOM 620 C C . LEU A 1 81 ? -13.364 4.545 12.078 1.00 64.38 81 LEU A C 1
ATOM 622 O O . LEU A 1 81 ? -12.824 4.174 11.035 1.00 64.38 81 LEU A O 1
ATOM 626 N N . THR A 1 82 ? -13.712 5.816 12.283 1.00 70.69 82 THR A N 1
ATOM 627 C CA . THR A 1 82 ? -13.462 6.883 11.305 1.00 70.69 82 THR A CA 1
ATOM 628 C C . THR A 1 82 ? -11.963 7.083 11.103 1.00 70.69 82 THR A C 1
ATOM 630 O O . THR A 1 82 ? -11.489 7.164 9.969 1.00 70.69 82 THR A O 1
ATOM 633 N N . TRP A 1 83 ? -11.193 7.082 12.197 1.00 70.81 83 TRP A N 1
ATOM 634 C CA . TRP A 1 83 ? -9.737 7.165 12.132 1.00 70.81 83 TRP A CA 1
ATOM 635 C C . TRP A 1 83 ? -9.117 5.950 11.434 1.00 70.81 83 TRP A C 1
ATOM 637 O O . TRP A 1 83 ? -8.219 6.123 10.616 1.00 70.81 83 TRP A O 1
ATOM 647 N N . LEU A 1 84 ? -9.626 4.738 11.674 1.00 71.56 84 LEU A N 1
ATOM 648 C CA . LEU A 1 84 ? -9.164 3.527 10.996 1.00 71.56 84 LEU A CA 1
ATOM 649 C C . LEU A 1 84 ? -9.435 3.572 9.485 1.00 71.56 84 LEU A C 1
ATOM 651 O O . LEU A 1 84 ? -8.570 3.192 8.700 1.00 71.56 84 LEU A O 1
ATOM 655 N N . GLY A 1 85 ? -10.592 4.093 9.067 1.00 74.44 85 GLY A N 1
ATOM 656 C CA . GLY A 1 85 ? -10.898 4.312 7.653 1.00 74.44 85 GLY A CA 1
ATOM 657 C C . GLY A 1 85 ? -9.956 5.326 6.994 1.00 74.44 85 GLY A C 1
ATOM 658 O O . GLY A 1 85 ? -9.441 5.074 5.904 1.00 74.44 85 GLY A O 1
ATOM 659 N N . ILE A 1 86 ? -9.678 6.447 7.667 1.00 80.94 86 ILE A N 1
ATOM 660 C CA . ILE A 1 86 ? -8.764 7.491 7.171 1.00 80.94 86 ILE A CA 1
ATOM 661 C C . ILE A 1 86 ? -7.316 6.978 7.118 1.00 80.94 86 ILE A C 1
ATOM 663 O O . ILE A 1 86 ? -6.644 7.128 6.097 1.00 80.94 86 ILE A O 1
ATOM 667 N N . ALA A 1 87 ? -6.835 6.340 8.189 1.00 79.06 87 ALA A N 1
ATOM 668 C CA . ALA A 1 87 ? -5.493 5.766 8.261 1.00 79.06 87 ALA A CA 1
ATOM 669 C C . ALA A 1 87 ? -5.306 4.638 7.235 1.00 79.06 87 ALA A C 1
ATOM 671 O O . ALA A 1 87 ? -4.276 4.582 6.565 1.00 79.06 87 ALA A O 1
ATOM 672 N N . GLY A 1 88 ? -6.323 3.788 7.057 1.00 79.50 88 GLY A N 1
ATOM 673 C CA . GLY A 1 88 ? -6.348 2.748 6.033 1.00 79.50 88 GLY A CA 1
ATOM 674 C C . GLY A 1 88 ? -6.184 3.329 4.631 1.00 79.50 88 GLY A C 1
ATOM 675 O O . GLY A 1 88 ? -5.277 2.920 3.909 1.00 79.50 88 GLY A O 1
ATOM 676 N N . ARG A 1 89 ? -6.977 4.347 4.271 1.00 81.50 89 ARG A N 1
ATOM 677 C CA . ARG A 1 89 ? -6.869 5.034 2.970 1.00 81.50 89 ARG A CA 1
ATOM 678 C C . ARG A 1 89 ? -5.493 5.669 2.752 1.00 81.50 89 ARG A C 1
ATOM 680 O O . ARG A 1 89 ? -4.939 5.535 1.666 1.00 81.50 89 ARG A O 1
ATOM 687 N N . MET A 1 90 ? -4.897 6.281 3.780 1.00 84.19 90 MET A N 1
ATOM 688 C CA . MET A 1 90 ? -3.530 6.815 3.688 1.00 84.19 90 MET A CA 1
ATOM 689 C C . MET A 1 90 ? -2.486 5.727 3.408 1.00 84.19 90 MET A C 1
ATOM 691 O O . MET A 1 90 ? -1.625 5.912 2.549 1.00 84.19 90 MET A O 1
ATOM 695 N N . ILE A 1 91 ? -2.559 4.586 4.100 1.00 83.62 91 ILE A N 1
ATOM 696 C CA . ILE A 1 91 ? -1.637 3.461 3.878 1.00 83.62 91 ILE A CA 1
ATOM 697 C C . ILE A 1 91 ? -1.796 2.912 2.457 1.00 83.62 91 ILE A C 1
ATOM 699 O O . ILE A 1 91 ? -0.798 2.679 1.776 1.00 83.62 91 ILE A O 1
ATOM 703 N N . ILE A 1 92 ? -3.036 2.766 1.988 1.00 87.06 92 ILE A N 1
ATOM 704 C CA . ILE A 1 92 ? -3.343 2.313 0.627 1.00 87.06 92 ILE A CA 1
ATOM 705 C C . ILE A 1 92 ? -2.725 3.259 -0.404 1.00 87.06 92 ILE A C 1
ATOM 707 O O . ILE A 1 92 ? -2.017 2.801 -1.298 1.00 87.06 92 ILE A O 1
ATOM 711 N N . SER A 1 93 ? -2.886 4.577 -0.244 1.00 88.38 93 SER A N 1
ATOM 712 C CA . SER A 1 93 ? -2.260 5.554 -1.144 1.00 88.38 93 SER A CA 1
ATOM 713 C C . SER A 1 93 ? -0.733 5.438 -1.174 1.00 88.38 93 SER A C 1
ATOM 715 O O . SER A 1 93 ? -0.140 5.508 -2.249 1.00 88.38 93 SER A O 1
ATOM 717 N N . ILE A 1 94 ? -0.080 5.205 -0.030 1.00 89.56 94 ILE A N 1
ATOM 718 C CA . ILE A 1 94 ? 1.377 4.990 0.019 1.00 89.56 94 ILE A CA 1
ATOM 719 C C . ILE A 1 94 ? 1.769 3.727 -0.764 1.00 89.56 94 ILE A C 1
ATOM 721 O O . ILE A 1 94 ? 2.737 3.755 -1.527 1.00 89.56 94 ILE A O 1
ATOM 725 N N . ILE A 1 95 ? 1.016 2.633 -0.613 1.00 88.81 95 ILE A N 1
ATOM 726 C CA . ILE A 1 95 ? 1.253 1.374 -1.336 1.00 88.81 95 ILE A CA 1
ATOM 727 C C . ILE A 1 95 ? 1.076 1.568 -2.848 1.00 88.81 95 ILE A C 1
ATOM 729 O O . ILE A 1 95 ? 1.911 1.105 -3.628 1.00 88.81 95 ILE A O 1
ATOM 733 N N . ILE A 1 96 ? 0.033 2.286 -3.269 1.00 90.62 96 ILE A N 1
ATOM 734 C CA . ILE A 1 96 ? -0.237 2.602 -4.679 1.00 90.62 96 ILE A CA 1
ATOM 735 C C . ILE A 1 96 ? 0.919 3.410 -5.269 1.00 90.62 96 ILE A C 1
ATOM 737 O O . ILE A 1 96 ? 1.472 3.026 -6.298 1.00 90.62 96 ILE A O 1
ATOM 741 N N . ILE A 1 97 ? 1.346 4.481 -4.592 1.00 92.06 97 ILE A N 1
ATOM 742 C CA . ILE A 1 97 ? 2.484 5.301 -5.032 1.00 92.06 97 ILE A CA 1
ATOM 743 C C . ILE A 1 97 ? 3.749 4.442 -5.143 1.00 92.06 97 ILE A C 1
ATOM 745 O O . ILE A 1 97 ? 4.450 4.504 -6.153 1.00 92.06 97 ILE A O 1
ATOM 749 N N . GLY A 1 98 ? 4.021 3.595 -4.146 1.00 91.50 98 GLY A N 1
ATOM 750 C CA . GLY A 1 98 ? 5.151 2.665 -4.175 1.00 91.50 98 GLY A CA 1
ATOM 751 C C . GLY A 1 98 ? 5.095 1.698 -5.361 1.00 91.50 98 GLY A C 1
ATOM 752 O O . GLY A 1 98 ? 6.112 1.461 -6.011 1.00 91.50 98 GLY A O 1
ATOM 753 N N . THR A 1 99 ? 3.904 1.201 -5.694 1.00 91.69 99 THR A N 1
ATOM 754 C CA . THR A 1 99 ? 3.671 0.301 -6.835 1.00 91.69 99 THR A CA 1
ATOM 755 C C . THR A 1 99 ? 3.930 1.003 -8.166 1.00 91.69 99 THR A C 1
ATOM 757 O O . THR A 1 99 ? 4.603 0.448 -9.035 1.00 91.69 99 THR A O 1
ATOM 760 N N . VAL A 1 100 ? 3.475 2.252 -8.314 1.00 92.25 100 VAL A N 1
ATOM 761 C CA . VAL A 1 100 ? 3.747 3.065 -9.507 1.00 92.25 100 VAL A CA 1
ATOM 762 C C . VAL A 1 100 ? 5.249 3.308 -9.654 1.00 92.25 100 VAL A C 1
ATOM 764 O O . VAL A 1 100 ? 5.813 3.028 -10.711 1.00 92.25 100 VAL A O 1
ATOM 767 N N . ILE A 1 101 ? 5.923 3.751 -8.588 1.00 94.00 101 ILE A N 1
ATOM 768 C CA . ILE A 1 101 ? 7.378 3.976 -8.593 1.00 94.00 101 ILE A CA 1
ATOM 769 C C . ILE A 1 101 ? 8.123 2.693 -8.976 1.00 94.00 101 ILE A C 1
ATOM 771 O O . ILE A 1 101 ? 9.044 2.737 -9.792 1.00 94.00 101 ILE A O 1
ATOM 775 N N . PHE A 1 102 ? 7.712 1.547 -8.431 1.00 92.56 102 PHE A N 1
ATOM 776 C CA . PHE A 1 102 ? 8.295 0.253 -8.767 1.00 92.56 102 PHE A CA 1
ATOM 777 C C . PHE A 1 102 ? 8.111 -0.104 -10.250 1.00 92.56 102 PHE A C 1
ATOM 779 O O . PHE A 1 102 ? 9.072 -0.528 -10.891 1.00 92.56 102 PHE A O 1
ATOM 786 N N . GLY A 1 103 ? 6.923 0.121 -10.821 1.00 91.56 103 GLY A N 1
ATOM 787 C CA . GLY A 1 103 ? 6.659 -0.093 -12.249 1.00 91.56 103 GLY A CA 1
ATOM 788 C C . GLY A 1 103 ? 7.552 0.764 -13.154 1.00 91.56 103 GLY A C 1
ATOM 789 O O . GLY A 1 103 ? 8.135 0.260 -14.119 1.00 91.56 103 GLY A O 1
ATOM 790 N N . PHE A 1 104 ? 7.742 2.038 -12.796 1.00 92.00 104 PHE A N 1
ATOM 791 C CA . PHE A 1 104 ? 8.661 2.941 -13.497 1.00 92.00 104 PHE A CA 1
ATOM 792 C C . PHE A 1 104 ? 10.125 2.505 -13.363 1.00 92.00 104 PHE A C 1
ATOM 794 O O . PHE A 1 104 ? 10.836 2.430 -14.365 1.00 92.00 104 PHE A O 1
ATOM 801 N N . ALA A 1 105 ? 10.579 2.171 -12.153 1.00 92.50 105 ALA A N 1
ATOM 802 C CA . ALA A 1 105 ? 11.946 1.707 -11.917 1.00 92.50 105 ALA A CA 1
ATOM 803 C C . ALA A 1 105 ? 12.243 0.398 -12.668 1.00 92.50 105 ALA A C 1
ATOM 805 O O . ALA A 1 105 ? 13.306 0.247 -13.271 1.00 92.50 105 ALA A O 1
ATOM 806 N N . SER A 1 106 ? 11.281 -0.528 -12.687 1.00 90.56 106 SER A N 1
ATOM 807 C CA . SER A 1 106 ? 11.357 -1.760 -13.471 1.00 90.56 106 SER A CA 1
ATOM 808 C C . SER A 1 106 ? 11.491 -1.465 -14.969 1.00 90.56 106 SER A C 1
ATOM 810 O O . SER A 1 106 ? 12.359 -2.036 -15.627 1.00 90.56 106 SER A O 1
ATOM 812 N N . GLY A 1 107 ? 10.728 -0.503 -15.498 1.00 89.50 107 GLY A N 1
ATOM 813 C CA . GLY A 1 107 ? 10.818 -0.101 -16.907 1.00 89.50 107 GLY A CA 1
ATOM 814 C C . GLY A 1 107 ? 12.150 0.520 -17.288 1.00 89.50 107 GLY A C 1
ATOM 815 O O . GLY A 1 107 ? 12.721 0.181 -18.324 1.00 89.50 107 GLY A O 1
ATOM 816 N N . ILE A 1 108 ? 12.704 1.361 -16.416 1.00 91.00 108 ILE A N 1
ATOM 817 C CA . ILE A 1 108 ? 14.050 1.913 -16.602 1.00 91.00 108 ILE A CA 1
ATOM 818 C C . ILE A 1 108 ? 15.095 0.788 -16.600 1.00 91.00 108 ILE A C 1
ATOM 820 O O . ILE A 1 108 ? 16.012 0.802 -17.421 1.00 91.00 108 ILE A O 1
ATOM 824 N N . ASN A 1 109 ? 14.938 -0.234 -15.755 1.00 90.81 109 ASN A N 1
ATOM 825 C CA . ASN A 1 109 ? 15.834 -1.390 -15.773 1.00 90.81 109 ASN A CA 1
ATOM 826 C C . ASN A 1 109 ? 15.778 -2.156 -17.106 1.00 90.81 109 ASN A C 1
ATOM 828 O O . ASN A 1 109 ? 16.816 -2.639 -17.559 1.00 90.81 109 ASN A O 1
ATOM 832 N N . TYR A 1 110 ? 14.633 -2.217 -17.792 1.00 89.38 110 TYR A N 1
ATOM 833 C CA . TYR A 1 110 ? 14.554 -2.809 -19.135 1.00 89.38 110 TYR A CA 1
ATOM 834 C C . TYR A 1 110 ? 15.330 -2.015 -20.196 1.00 89.38 110 TYR A C 1
ATOM 836 O O . TYR A 1 110 ? 15.886 -2.622 -21.114 1.00 89.38 110 TYR A O 1
ATOM 844 N N . LEU A 1 111 ? 15.483 -0.692 -20.045 1.00 87.19 111 LEU A N 1
ATOM 845 C CA . LEU A 1 111 ? 16.306 0.120 -20.957 1.00 87.19 111 LEU A CA 1
ATOM 846 C C . LEU A 1 111 ? 17.790 -0.264 -20.920 1.00 87.19 111 LEU A C 1
ATOM 848 O O . LEU A 1 111 ? 18.487 -0.122 -21.924 1.00 87.19 111 LEU A O 1
ATOM 852 N N . THR A 1 112 ? 18.277 -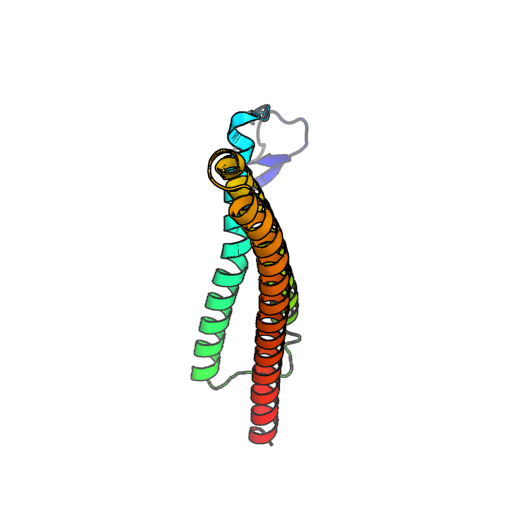0.829 -19.812 1.00 89.19 112 THR A N 1
ATOM 853 C CA . THR A 1 112 ? 19.662 -1.330 -19.731 1.00 89.19 112 THR A CA 1
ATOM 854 C C . THR A 1 112 ? 19.931 -2.477 -20.715 1.00 89.19 112 THR A C 1
ATOM 856 O O . THR A 1 112 ? 21.078 -2.729 -21.087 1.00 89.19 112 THR A O 1
ATOM 859 N N . GLN A 1 113 ? 18.877 -3.142 -21.201 1.00 87.25 113 GLN A N 1
ATOM 860 C CA . GLN A 1 113 ? 18.961 -4.262 -22.137 1.00 87.25 113 GLN A CA 1
ATOM 861 C C . GLN A 1 113 ? 18.895 -3.840 -23.613 1.00 87.25 113 GLN A C 1
ATOM 863 O O . GLN A 1 113 ? 19.013 -4.708 -24.482 1.00 87.25 113 GLN A O 1
ATOM 868 N N . ILE A 1 114 ? 18.786 -2.534 -23.920 1.00 86.94 114 ILE A N 1
ATOM 869 C CA . ILE A 1 114 ? 18.722 -2.001 -25.299 1.00 86.94 114 ILE A CA 1
ATOM 870 C C . ILE A 1 114 ? 19.841 -2.558 -26.181 1.00 86.94 114 ILE A C 1
ATOM 872 O O . ILE A 1 114 ? 19.615 -2.877 -27.345 1.00 86.94 114 ILE A O 1
ATOM 876 N N . ARG A 1 115 ? 21.041 -2.734 -25.615 1.00 85.25 115 ARG A N 1
ATOM 877 C CA . ARG A 1 115 ? 22.207 -3.241 -26.348 1.00 85.25 115 ARG A CA 1
ATOM 878 C C . ARG A 1 115 ? 22.045 -4.688 -26.839 1.00 85.25 115 ARG A C 1
ATOM 880 O O . ARG A 1 115 ? 22.712 -5.063 -27.795 1.00 85.25 115 ARG A O 1
ATOM 887 N N . ARG A 1 116 ? 21.217 -5.510 -26.182 1.00 83.62 116 ARG A N 1
ATOM 888 C CA . ARG A 1 116 ? 21.027 -6.935 -26.522 1.00 83.62 116 ARG A CA 1
ATOM 889 C C . ARG A 1 116 ? 19.805 -7.178 -27.402 1.00 83.62 116 ARG A C 1
ATOM 891 O O . ARG A 1 116 ? 19.862 -8.030 -28.278 1.00 83.62 116 ARG A O 1
ATOM 898 N N . SER A 1 117 ? 18.706 -6.469 -27.160 1.00 88.38 117 SER A N 1
ATOM 899 C CA . SER A 1 117 ? 17.486 -6.579 -27.964 1.00 88.38 117 SER A CA 1
ATOM 900 C C . SER A 1 117 ? 16.642 -5.323 -27.793 1.00 88.38 117 SER A C 1
ATOM 902 O O . SER A 1 117 ? 16.043 -5.099 -26.740 1.00 88.38 117 SER A O 1
ATOM 904 N N . MET A 1 118 ? 16.583 -4.507 -28.845 1.00 87.69 118 MET A N 1
ATOM 905 C CA . MET A 1 118 ? 15.800 -3.270 -28.852 1.00 87.69 118 MET A CA 1
ATOM 906 C C . MET A 1 118 ? 14.299 -3.551 -28.686 1.00 87.69 118 MET A C 1
ATOM 908 O O . MET A 1 118 ? 13.625 -2.848 -27.936 1.00 87.69 118 MET A O 1
ATOM 912 N N . GLY A 1 119 ? 13.791 -4.623 -29.309 1.00 86.94 119 GLY A N 1
ATOM 913 C CA . GLY A 1 119 ? 12.387 -5.031 -29.198 1.00 86.94 119 GLY A CA 1
ATOM 914 C C . GLY A 1 119 ? 11.996 -5.426 -27.773 1.00 86.94 119 GLY A C 1
ATOM 915 O O . GLY A 1 119 ? 10.990 -4.946 -27.255 1.00 86.94 119 GLY A O 1
ATOM 916 N N . ASN A 1 120 ? 12.829 -6.224 -27.098 1.00 85.62 120 ASN A N 1
ATOM 917 C CA . ASN A 1 120 ? 12.546 -6.653 -25.725 1.00 85.62 120 ASN A CA 1
ATOM 918 C C . ASN A 1 120 ? 12.711 -5.510 -24.717 1.00 85.62 120 ASN A C 1
ATOM 920 O O . ASN A 1 120 ? 11.978 -5.458 -23.736 1.00 85.62 120 ASN A O 1
ATOM 924 N N . ALA A 1 121 ? 13.644 -4.584 -24.952 1.00 88.25 121 ALA A N 1
ATOM 925 C CA . ALA A 1 121 ? 13.842 -3.435 -24.075 1.00 88.25 121 ALA A CA 1
ATOM 926 C C . ALA A 1 121 ? 12.668 -2.444 -24.144 1.00 88.25 121 ALA A C 1
ATOM 928 O O . ALA A 1 121 ? 12.170 -2.007 -23.107 1.00 88.25 121 ALA A O 1
ATOM 929 N N . ILE A 1 122 ? 12.188 -2.128 -25.353 1.00 89.06 122 ILE A N 1
ATOM 930 C CA . ILE A 1 122 ? 11.036 -1.235 -25.547 1.00 89.06 122 ILE A CA 1
ATOM 931 C C . ILE A 1 122 ? 9.749 -1.914 -25.065 1.00 89.06 122 ILE A C 1
ATOM 933 O O . ILE A 1 122 ? 8.981 -1.308 -24.318 1.00 89.06 122 ILE A O 1
ATOM 937 N N . GLY A 1 123 ? 9.538 -3.183 -25.432 1.00 89.44 123 GLY A N 1
ATOM 938 C CA . GLY A 1 123 ? 8.392 -3.964 -24.965 1.00 89.44 123 GLY A CA 1
ATOM 939 C C . GLY A 1 123 ? 8.374 -4.119 -23.444 1.00 89.44 123 GLY A C 1
ATOM 940 O O . GLY A 1 123 ? 7.324 -3.969 -22.826 1.00 89.44 123 GLY A O 1
ATOM 941 N N . GLY A 1 124 ? 9.540 -4.336 -22.831 1.00 88.19 124 GLY A N 1
ATOM 942 C CA . GLY A 1 124 ? 9.707 -4.414 -21.383 1.00 88.19 124 GLY A CA 1
ATOM 943 C C . GLY A 1 124 ? 9.392 -3.100 -20.672 1.00 88.19 124 GLY A C 1
ATOM 944 O O . GLY A 1 124 ? 8.665 -3.120 -19.686 1.00 88.19 124 GLY A O 1
ATOM 945 N N . LEU A 1 125 ? 9.858 -1.957 -21.193 1.00 91.31 125 LEU A N 1
ATOM 946 C CA . LEU A 1 125 ? 9.553 -0.640 -20.620 1.00 91.31 125 LEU A CA 1
ATOM 947 C C . LEU A 1 125 ? 8.061 -0.305 -20.697 1.00 91.31 125 LEU A C 1
ATOM 949 O O . LEU A 1 125 ? 7.464 0.118 -19.708 1.00 91.31 125 LEU A O 1
ATOM 953 N N . ILE A 1 126 ? 7.449 -0.491 -21.868 1.00 91.50 126 ILE A N 1
ATOM 954 C CA . ILE A 1 126 ? 6.023 -0.205 -22.051 1.00 91.50 126 ILE A CA 1
ATOM 955 C C . ILE A 1 126 ? 5.201 -1.162 -21.184 1.00 91.50 126 ILE A C 1
ATOM 957 O O . ILE A 1 126 ? 4.319 -0.729 -20.441 1.00 91.50 126 ILE A O 1
ATOM 961 N N . GLY A 1 127 ? 5.535 -2.453 -21.222 1.00 91.19 127 GLY A N 1
ATOM 962 C CA . GLY A 1 127 ? 4.861 -3.491 -20.454 1.00 91.19 127 GLY A CA 1
ATOM 963 C C . GLY A 1 127 ? 4.956 -3.279 -18.945 1.00 91.19 127 GLY A C 1
ATOM 964 O O . GLY A 1 127 ? 3.961 -3.459 -18.250 1.00 91.19 127 GLY A O 1
ATOM 965 N N . SER A 1 128 ? 6.103 -2.845 -18.420 1.00 91.62 128 SER A N 1
ATOM 966 C CA . SER A 1 128 ? 6.270 -2.615 -16.982 1.00 91.62 128 SER A CA 1
ATOM 967 C C . SER A 1 128 ? 5.562 -1.351 -16.494 1.00 91.62 128 SER A C 1
ATOM 969 O O . SER A 1 128 ? 5.041 -1.349 -15.382 1.00 91.62 128 SER A O 1
ATOM 971 N N . ILE A 1 129 ? 5.519 -0.282 -17.300 1.00 92.06 129 ILE A N 1
ATOM 972 C CA . ILE A 1 129 ? 4.788 0.945 -16.950 1.00 92.06 129 ILE A CA 1
ATOM 973 C C . ILE A 1 129 ? 3.286 0.664 -16.963 1.00 92.06 129 ILE A C 1
ATOM 975 O O . ILE A 1 129 ? 2.603 0.934 -15.977 1.00 92.06 129 ILE A O 1
ATOM 979 N N . ILE A 1 130 ? 2.778 0.070 -18.048 1.00 92.50 130 ILE A N 1
ATOM 980 C CA . ILE A 1 130 ? 1.361 -0.291 -18.167 1.00 92.50 130 ILE A CA 1
ATOM 981 C C . ILE A 1 130 ? 0.986 -1.299 -17.078 1.00 92.50 130 ILE A C 1
ATOM 983 O O . ILE A 1 130 ? 0.016 -1.086 -16.357 1.00 92.50 130 ILE A O 1
ATOM 987 N N . GLY A 1 131 ? 1.779 -2.357 -16.903 1.00 91.56 131 GLY A N 1
ATOM 988 C CA . GLY A 1 131 ? 1.555 -3.374 -15.879 1.00 91.56 131 GLY A CA 1
ATOM 989 C C . GLY A 1 131 ? 1.591 -2.803 -14.461 1.00 91.56 131 GLY A C 1
ATOM 990 O O . GLY A 1 131 ? 0.737 -3.143 -13.648 1.00 91.56 131 GLY A O 1
ATOM 991 N N . GLY A 1 132 ? 2.519 -1.887 -14.173 1.00 90.25 132 GLY A N 1
ATOM 992 C CA . GLY A 1 132 ? 2.593 -1.189 -12.890 1.00 90.25 132 GLY A CA 1
ATOM 993 C C . GLY A 1 132 ? 1.365 -0.320 -12.612 1.00 90.25 132 GLY A C 1
ATOM 994 O O . GLY A 1 132 ? 0.839 -0.351 -11.502 1.00 90.25 132 GLY A O 1
ATOM 995 N N . LEU A 1 133 ? 0.864 0.403 -13.619 1.00 92.00 133 LEU A N 1
ATOM 996 C CA . LEU A 1 133 ? -0.365 1.197 -13.505 1.00 92.00 133 LEU A CA 1
ATOM 997 C C . LEU A 1 133 ? -1.605 0.316 -13.321 1.00 92.00 133 LEU A C 1
ATOM 999 O O . LEU A 1 133 ? -2.423 0.592 -12.448 1.00 92.00 133 LEU A O 1
ATOM 1003 N N . PHE A 1 134 ? -1.731 -0.769 -14.089 1.00 93.25 134 PHE A N 1
ATOM 1004 C CA . PHE A 1 134 ? -2.828 -1.727 -13.924 1.00 93.25 134 PHE A CA 1
ATOM 1005 C C . PHE A 1 134 ? -2.821 -2.365 -12.536 1.00 93.25 134 PHE A C 1
ATOM 1007 O O . PHE A 1 134 ? -3.869 -2.459 -11.901 1.00 93.25 134 PHE A O 1
ATOM 1014 N N . LEU A 1 135 ? -1.645 -2.759 -12.042 1.00 89.88 135 LEU A N 1
ATOM 1015 C CA . LEU A 1 135 ? -1.503 -3.304 -10.698 1.00 89.88 135 LEU A CA 1
ATOM 1016 C C . LEU A 1 135 ? -1.884 -2.269 -9.635 1.00 89.88 135 LEU A C 1
ATOM 1018 O O . LEU A 1 135 ? -2.575 -2.609 -8.681 1.00 89.88 135 LEU A O 1
ATOM 1022 N N . ALA A 1 136 ? -1.486 -1.008 -9.810 1.00 89.69 136 ALA A N 1
ATOM 1023 C CA . ALA A 1 136 ? -1.851 0.078 -8.908 1.00 89.69 136 ALA A CA 1
ATOM 1024 C C . ALA A 1 136 ? -3.376 0.295 -8.846 1.00 89.69 136 ALA A C 1
ATOM 1026 O O . ALA A 1 136 ? -3.926 0.382 -7.751 1.00 89.69 136 ALA A O 1
ATOM 1027 N N . ILE A 1 137 ? -4.060 0.306 -9.997 1.00 91.62 137 ILE A N 1
ATOM 1028 C CA . ILE A 1 137 ? -5.529 0.406 -10.081 1.00 91.62 137 ILE A CA 1
ATOM 1029 C C . ILE A 1 137 ? -6.197 -0.800 -9.414 1.00 91.62 137 ILE A C 1
ATOM 1031 O O . ILE A 1 137 ? -7.144 -0.649 -8.646 1.00 91.62 137 ILE A O 1
ATOM 1035 N N . PHE A 1 138 ? -5.696 -2.006 -9.686 1.00 91.50 138 PHE A N 1
ATOM 1036 C CA . PHE A 1 138 ? -6.227 -3.226 -9.089 1.00 91.50 138 PHE A CA 1
ATOM 1037 C C . PHE A 1 138 ? -6.082 -3.228 -7.562 1.00 91.50 138 PHE A C 1
ATOM 1039 O O . PHE A 1 138 ? -7.025 -3.583 -6.858 1.00 91.50 138 PHE A O 1
ATOM 1046 N N . LEU A 1 139 ? -4.924 -2.806 -7.043 1.00 89.00 139 LEU A N 1
ATOM 1047 C CA . LEU A 1 139 ? -4.687 -2.698 -5.605 1.00 89.00 139 LEU A CA 1
ATOM 1048 C C . LEU A 1 139 ? -5.593 -1.646 -4.960 1.00 89.00 139 LEU A C 1
ATOM 1050 O O . LEU A 1 139 ? -6.160 -1.925 -3.908 1.00 89.00 139 LEU A O 1
ATOM 1054 N N . ASP A 1 140 ? -5.763 -0.478 -5.582 1.00 89.81 140 ASP A N 1
ATOM 1055 C CA . ASP A 1 140 ? -6.683 0.555 -5.092 1.00 89.81 140 ASP A CA 1
ATOM 1056 C C . ASP A 1 140 ? -8.105 0.008 -4.939 1.00 89.81 140 ASP A C 1
ATOM 1058 O O . ASP A 1 140 ? -8.694 0.075 -3.858 1.00 89.81 140 ASP A O 1
ATOM 1062 N N . TRP A 1 141 ? -8.609 -0.645 -5.989 1.00 92.31 141 TRP A N 1
ATOM 1063 C CA . TRP A 1 141 ? -9.922 -1.278 -5.969 1.00 92.31 141 TRP A CA 1
ATOM 1064 C C . TRP A 1 141 ? -10.032 -2.350 -4.877 1.00 92.31 141 TRP A C 1
ATOM 1066 O O . TRP A 1 141 ? -10.960 -2.317 -4.069 1.00 92.31 141 TRP A O 1
ATOM 1076 N N . LEU A 1 142 ? -9.063 -3.270 -4.806 1.00 89.31 142 LEU A N 1
ATOM 1077 C CA . LEU A 1 142 ? -9.054 -4.371 -3.841 1.00 89.31 142 LEU A CA 1
ATOM 1078 C C . LEU A 1 142 ? -9.063 -3.865 -2.396 1.00 89.31 142 LEU A C 1
ATOM 1080 O O . LEU A 1 142 ? -9.809 -4.373 -1.553 1.00 89.31 142 LEU A O 1
ATOM 1084 N N . PHE A 1 143 ? -8.232 -2.871 -2.091 1.00 87.31 143 PHE A N 1
ATOM 1085 C CA . PHE A 1 143 ? -8.135 -2.342 -0.741 1.00 87.31 143 PHE A CA 1
ATOM 1086 C C . PHE A 1 143 ? -9.326 -1.452 -0.375 1.00 87.31 143 PHE A C 1
ATOM 1088 O O . PHE A 1 143 ? -9.810 -1.542 0.755 1.00 87.31 143 PHE A O 1
ATOM 1095 N N . SER A 1 144 ? -9.830 -0.640 -1.310 1.00 84.31 144 SER A N 1
ATOM 1096 C CA . SER A 1 144 ? -11.045 0.156 -1.100 1.00 84.31 144 SER A CA 1
ATOM 1097 C C . SER A 1 144 ? -12.236 -0.751 -0.789 1.00 84.31 144 SER A C 1
ATOM 1099 O O . SER A 1 144 ? -12.904 -0.560 0.228 1.00 84.31 144 SER A O 1
ATOM 1101 N N . LEU A 1 145 ? -12.426 -1.809 -1.584 1.00 85.81 145 LEU A N 1
ATOM 1102 C CA . LEU A 1 145 ? -13.465 -2.814 -1.360 1.00 85.81 145 LEU A CA 1
ATOM 1103 C C . LEU A 1 145 ? -13.292 -3.511 -0.002 1.00 85.81 145 LEU A C 1
ATOM 1105 O O . LEU A 1 145 ? -14.256 -3.690 0.738 1.00 85.81 145 LEU A O 1
ATOM 1109 N N . SER A 1 146 ? -12.058 -3.866 0.365 1.00 83.06 146 SER A N 1
ATOM 1110 C CA . SER A 1 146 ? -11.773 -4.514 1.653 1.00 83.06 146 SER A CA 1
ATOM 1111 C C . SER A 1 146 ? -12.150 -3.629 2.851 1.00 83.06 146 SER A C 1
ATOM 1113 O O . SER A 1 146 ? -12.705 -4.126 3.833 1.00 83.06 146 SER A O 1
ATOM 1115 N N . LEU A 1 147 ? -11.885 -2.319 2.778 1.00 82.94 147 LEU A N 1
ATOM 1116 C CA . LEU A 1 147 ? -12.268 -1.369 3.828 1.00 82.94 147 LEU A CA 1
ATOM 1117 C C . LEU A 1 147 ? -13.785 -1.174 3.911 1.00 82.94 147 LEU A C 1
ATOM 1119 O O . LEU A 1 147 ? -14.328 -1.134 5.016 1.00 82.94 147 LEU A O 1
ATOM 1123 N N . GLU A 1 148 ? -14.468 -1.076 2.771 1.00 83.56 148 GLU A N 1
ATOM 1124 C CA . GLU A 1 148 ? -15.931 -0.971 2.726 1.00 83.56 148 GLU A CA 1
ATOM 1125 C C . GLU A 1 148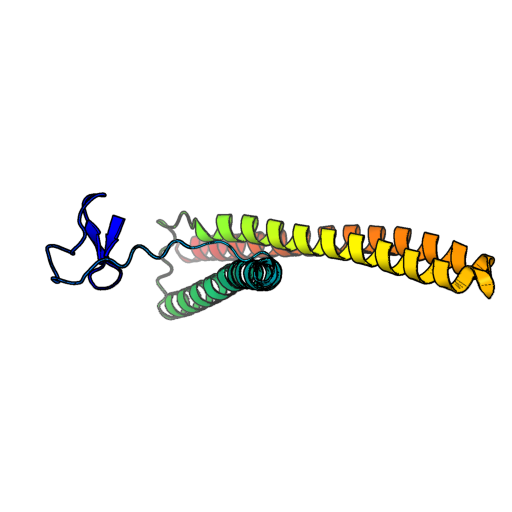 ? -16.595 -2.214 3.321 1.00 83.56 148 GLU A C 1
ATOM 1127 O O . GLU A 1 148 ? -17.469 -2.097 4.180 1.00 83.56 148 GLU A O 1
ATOM 1132 N N . MET A 1 149 ? -16.117 -3.409 2.963 1.00 82.94 149 MET A N 1
ATOM 1133 C CA . MET A 1 149 ? -16.612 -4.659 3.540 1.00 82.94 149 MET A CA 1
ATOM 1134 C C . MET A 1 149 ? -16.421 -4.697 5.057 1.00 82.94 149 MET A C 1
ATOM 1136 O O . MET A 1 149 ? -17.336 -5.093 5.775 1.00 82.94 149 MET A O 1
ATOM 1140 N N . MET A 1 150 ? -15.276 -4.235 5.570 1.00 81.94 150 MET A N 1
ATOM 1141 C CA . MET A 1 150 ? -15.042 -4.159 7.015 1.00 81.94 150 MET A CA 1
ATOM 1142 C C . MET A 1 150 ? -16.056 -3.240 7.714 1.00 81.94 150 MET A C 1
ATOM 1144 O O . MET A 1 150 ? -16.585 -3.601 8.765 1.00 81.94 150 MET A O 1
ATOM 1148 N N . GLN A 1 151 ? -16.366 -2.077 7.131 1.00 79.94 151 GLN A N 1
ATOM 1149 C CA . GLN A 1 151 ? -17.373 -1.159 7.676 1.00 79.94 151 GLN A CA 1
ATOM 1150 C C . GLN A 1 151 ? -18.777 -1.773 7.656 1.00 79.94 151 GLN A C 1
ATOM 1152 O O . GLN A 1 151 ? -19.499 -1.685 8.649 1.00 79.94 151 GLN A O 1
ATOM 1157 N N . ILE A 1 152 ? -19.143 -2.446 6.562 1.00 84.31 152 ILE A N 1
ATOM 1158 C CA . ILE A 1 152 ? -20.424 -3.150 6.440 1.00 84.31 152 ILE A CA 1
ATOM 1159 C C . ILE A 1 152 ? -20.539 -4.247 7.503 1.00 84.31 152 ILE A C 1
ATOM 1161 O O . ILE A 1 152 ? -21.560 -4.324 8.180 1.00 84.31 152 ILE A O 1
ATOM 1165 N N . PHE A 1 153 ? -19.495 -5.055 7.713 1.00 80.12 153 PHE A N 1
ATOM 1166 C CA . PHE A 1 153 ? -19.502 -6.099 8.743 1.00 80.12 153 PHE A CA 1
ATOM 1167 C C . PHE A 1 153 ? -19.715 -5.537 10.150 1.00 80.12 153 PHE A C 1
ATOM 1169 O O . PHE A 1 153 ? -20.496 -6.098 10.919 1.00 80.12 153 PHE A O 1
ATOM 1176 N N . VAL A 1 154 ? -19.061 -4.422 10.484 1.00 77.38 154 VAL A N 1
ATOM 1177 C CA . VAL A 1 154 ? -19.254 -3.755 11.779 1.00 77.38 154 VAL A CA 1
ATOM 1178 C C . VAL A 1 154 ? -20.692 -3.250 11.921 1.00 77.38 154 VAL A C 1
ATOM 1180 O O . VAL A 1 154 ? -21.316 -3.476 12.957 1.00 77.38 154 VAL A O 1
ATOM 1183 N N . ASN A 1 155 ? -21.248 -2.639 10.872 1.00 79.25 155 ASN A N 1
ATOM 1184 C CA . ASN A 1 155 ? -22.625 -2.144 10.880 1.00 79.25 155 ASN A CA 1
ATOM 1185 C C . ASN A 1 155 ? -23.650 -3.278 11.026 1.00 79.25 155 ASN A C 1
ATOM 1187 O O . ASN A 1 155 ? -24.525 -3.192 11.880 1.00 79.25 155 ASN A O 1
ATOM 1191 N N . ILE A 1 156 ? -23.497 -4.373 10.274 1.00 81.81 156 ILE A N 1
ATOM 1192 C CA . ILE A 1 156 ? -24.373 -5.552 10.378 1.00 81.81 156 ILE A CA 1
ATOM 1193 C C . ILE A 1 156 ? -24.319 -6.143 11.789 1.00 81.81 156 ILE A C 1
ATOM 1195 O O . ILE A 1 156 ? -25.357 -6.462 12.366 1.00 81.81 156 ILE A O 1
ATOM 1199 N N . SER A 1 157 ? -23.122 -6.268 12.369 1.00 76.88 157 SER A N 1
ATOM 1200 C CA . SER A 1 157 ? -22.957 -6.786 13.732 1.00 76.88 157 SER A CA 1
ATOM 1201 C C . SER A 1 157 ? -23.683 -5.906 14.762 1.00 76.88 157 SER A C 1
ATOM 1203 O O . SER A 1 157 ? -24.352 -6.411 15.667 1.00 76.88 157 SER A O 1
ATOM 1205 N N . ASN A 1 158 ? -23.632 -4.582 14.576 1.00 70.69 158 ASN A N 1
ATOM 1206 C CA . ASN A 1 158 ? -24.361 -3.626 15.409 1.00 70.69 158 ASN A CA 1
ATOM 1207 C C . ASN A 1 158 ? -25.885 -3.740 15.239 1.00 70.69 158 ASN A C 1
ATOM 1209 O O . ASN A 1 158 ? -26.616 -3.700 16.231 1.00 70.69 158 ASN A O 1
ATOM 1213 N N . ASP A 1 159 ? -26.374 -3.909 14.011 1.00 78.50 159 ASP A N 1
ATOM 1214 C CA . ASP A 1 159 ? -27.808 -4.013 13.725 1.00 78.50 159 ASP A CA 1
ATOM 1215 C C . ASP A 1 159 ? -28.415 -5.318 14.259 1.00 78.50 159 ASP A C 1
ATOM 1217 O O . ASP A 1 159 ? -29.479 -5.293 14.881 1.00 78.50 159 ASP A O 1
ATOM 1221 N N . ILE A 1 160 ? -27.710 -6.447 14.119 1.00 77.94 160 ILE A N 1
ATOM 1222 C CA . ILE A 1 160 ? -28.117 -7.732 14.715 1.00 77.94 160 ILE A CA 1
ATOM 1223 C C . ILE A 1 160 ? -28.241 -7.596 16.233 1.00 77.94 160 ILE A C 1
ATOM 1225 O O . ILE A 1 160 ? -29.203 -8.080 16.832 1.00 77.94 160 ILE A O 1
ATOM 1229 N N . LYS A 1 161 ? -27.303 -6.886 16.869 1.00 68.81 161 LYS A N 1
ATOM 1230 C CA . LYS A 1 161 ? -27.355 -6.666 18.311 1.00 68.81 161 LYS A CA 1
ATOM 1231 C C . LYS A 1 161 ? -28.561 -5.822 18.735 1.00 68.81 161 LYS A C 1
ATOM 1233 O O . LYS A 1 161 ? -29.222 -6.163 19.714 1.00 68.81 161 LYS A O 1
ATOM 1238 N N . LYS A 1 162 ? -28.878 -4.751 17.999 1.00 72.25 162 LYS A N 1
ATOM 1239 C CA . LYS A 1 162 ? -30.072 -3.925 18.265 1.00 72.25 162 LYS A CA 1
ATOM 1240 C C . LYS A 1 162 ? -31.365 -4.730 18.175 1.00 72.25 162 LYS A C 1
ATOM 1242 O O . LYS A 1 162 ? -32.292 -4.468 18.934 1.00 72.25 162 LYS A O 1
ATOM 1247 N N . LEU A 1 163 ? -31.423 -5.696 17.260 1.00 75.69 163 LEU A N 1
ATOM 1248 C CA . LEU A 1 163 ? -32.570 -6.590 17.116 1.00 75.69 163 LEU A CA 1
ATOM 1249 C C . LEU A 1 163 ? -32.648 -7.632 18.238 1.00 75.69 163 LEU A C 1
ATOM 1251 O O . LEU A 1 163 ? -33.746 -7.957 18.661 1.00 75.69 163 LEU A O 1
ATOM 1255 N N . SER A 1 164 ? -31.512 -8.118 18.747 1.00 78.50 164 SER A N 1
ATOM 1256 C CA . SER A 1 164 ? -31.470 -9.083 19.856 1.00 78.50 164 SER A CA 1
ATOM 1257 C C . SER A 1 164 ? -31.832 -8.491 21.225 1.00 78.50 164 SER A C 1
ATOM 1259 O O . SER A 1 164 ? -32.160 -9.251 22.131 1.00 78.50 164 SER A O 1
ATOM 1261 N N . ASN A 1 165 ? -31.705 -7.173 21.403 1.00 64.62 165 ASN A N 1
ATOM 1262 C CA . ASN A 1 165 ? -31.996 -6.478 22.664 1.00 64.62 165 ASN A CA 1
ATOM 1263 C C . ASN A 1 165 ? -33.439 -5.932 22.748 1.00 64.62 165 ASN A C 1
ATOM 1265 O O . ASN A 1 165 ? -33.770 -5.257 23.724 1.00 64.62 165 ASN A O 1
ATOM 1269 N N . LYS A 1 166 ? -34.273 -6.184 21.733 1.00 55.53 166 LYS A N 1
ATOM 1270 C CA . LYS A 1 166 ? -35.719 -5.920 21.748 1.00 55.53 166 LYS A CA 1
ATOM 1271 C C . LYS A 1 166 ? -36.483 -7.189 22.091 1.00 55.53 166 LYS A C 1
ATOM 1273 O O . LYS A 1 166 ? -37.521 -7.045 22.771 1.00 55.53 166 LYS A O 1
#

pLDDT: mean 74.62, std 14.04, range [41.59, 94.0]

Radius of gyration: 25.87 Å; chains: 1; bounding box: 59×44×70 Å